Protein AF-L0ACQ1-F1 (afdb_monomer_lite)

Foldseek 3Di:
DVPLVVLLPDDLVVLVVVLVVLLVVLVVLLVVLVVLLVVLVVLVVVCVVPVDPVSVVSNVVSLVSNVVSLVSLLVSLVSQLSSCVSPVNDDDPSNLVSVVCCLPPSLVSVLVSLVVCCVPDPCPVVNVSSVVSSCVLVPRPSNPDPD

Radius of gyration: 17.76 Å; chains: 1; bounding box: 36×28×59 Å

Secondary structure (DSSP, 8-state):
--SGGGT--S-HHHHHHHHHHHHHHHHHHHHHHHHHHHHHHHHHHHHHHH--HHHHHHHHHHHHHHHHHHHHHHHHHHHHHHHHHHTTT---HHHHHHHHHIIIIIHHHHHHHHHHTTTTS--HHHHHHHHHHHHHHHT-GGG----

Structure (mmCIF, N/CA/C/O backbone):
data_AF-L0ACQ1-F1
#
_entry.id   AF-L0ACQ1-F1
#
loop_
_atom_site.group_PDB
_atom_site.id
_atom_site.type_symbol
_atom_site.label_atom_id
_atom_site.label_alt_id
_atom_site.label_comp_id
_atom_site.label_asym_id
_atom_site.label_entity_id
_atom_site.label_seq_id
_atom_site.pdbx_PDB_ins_code
_atom_site.Cartn_x
_atom_site.Cartn_y
_atom_site.Cartn_z
_atom_site.occupancy
_atom_site.B_iso_or_equiv
_atom_site.auth_seq_id
_atom_site.auth_comp_id
_atom_site.auth_asym_id
_atom_site.auth_atom_id
_atom_site.pdbx_PDB_model_num
ATOM 1 N N . MET A 1 1 ? 0.116 2.491 -33.552 1.00 43.09 1 MET A N 1
ATOM 2 C CA . MET A 1 1 ? 1.570 2.709 -33.355 1.00 43.09 1 MET A CA 1
ATOM 3 C C . MET A 1 1 ? 2.043 4.177 -33.395 1.00 43.09 1 MET A C 1
ATOM 5 O O . MET A 1 1 ? 3.227 4.400 -33.204 1.00 43.09 1 MET A O 1
ATOM 9 N N . LYS A 1 2 ? 1.182 5.199 -33.579 1.00 35.28 2 LYS A N 1
ATOM 10 C CA . LYS A 1 2 ? 1.601 6.625 -33.525 1.00 35.28 2 LYS A CA 1
ATOM 11 C C . LYS A 1 2 ? 1.484 7.294 -32.141 1.00 35.28 2 LYS A C 1
ATOM 13 O O . LYS A 1 2 ? 2.090 8.337 -31.950 1.00 35.28 2 LYS A O 1
ATOM 18 N N . PHE A 1 3 ? 0.750 6.705 -31.191 1.00 35.03 3 PHE A N 1
ATOM 19 C CA . PHE A 1 3 ? 0.522 7.301 -29.862 1.00 35.03 3 PHE A CA 1
ATOM 20 C C . PHE A 1 3 ? 1.675 7.091 -28.863 1.00 35.03 3 PHE A C 1
ATOM 22 O O . PHE A 1 3 ? 1.912 7.967 -28.043 1.00 35.03 3 PHE A O 1
ATOM 29 N N . LEU A 1 4 ? 2.437 5.996 -28.971 1.00 44.59 4 LEU A N 1
ATOM 30 C CA . LEU A 1 4 ? 3.559 5.702 -28.061 1.00 44.59 4 LEU A CA 1
ATOM 31 C C . LEU A 1 4 ? 4.776 6.620 -28.288 1.00 44.59 4 LEU A C 1
ATOM 33 O O . LEU A 1 4 ? 5.468 6.978 -27.345 1.00 44.59 4 LEU A O 1
ATOM 37 N N . ARG A 1 5 ? 4.991 7.097 -29.524 1.00 43.50 5 ARG A N 1
ATOM 38 C CA . ARG A 1 5 ? 6.149 7.943 -29.878 1.00 43.50 5 ARG A CA 1
ATOM 39 C C . ARG A 1 5 ? 6.175 9.325 -29.219 1.00 43.50 5 ARG A C 1
ATOM 41 O O . ARG A 1 5 ? 7.233 9.930 -29.214 1.00 43.50 5 ARG A O 1
ATOM 48 N N . LYS A 1 6 ? 5.041 9.824 -28.711 1.00 48.72 6 LYS A N 1
ATOM 49 C CA . LYS A 1 6 ? 4.957 11.144 -28.061 1.00 48.72 6 LYS A CA 1
ATOM 50 C C . LYS A 1 6 ? 5.205 11.088 -26.545 1.00 48.72 6 LYS A C 1
ATOM 52 O O . LYS A 1 6 ? 5.396 12.123 -25.928 1.00 48.72 6 LYS A O 1
ATOM 57 N N . LYS A 1 7 ? 5.157 9.893 -25.937 1.00 53.66 7 LYS A N 1
ATOM 58 C CA . LYS A 1 7 ? 5.433 9.690 -24.503 1.00 53.66 7 LYS A CA 1
ATOM 59 C C . LYS A 1 7 ? 6.933 9.537 -24.227 1.00 53.66 7 LYS A C 1
ATOM 61 O O . LYS A 1 7 ? 7.414 10.044 -23.227 1.00 53.66 7 LYS A O 1
ATOM 66 N N . CYS A 1 8 ? 7.669 8.901 -25.135 1.00 64.88 8 CYS A N 1
ATOM 67 C CA . CYS A 1 8 ? 9.110 8.666 -25.001 1.00 64.88 8 CYS A CA 1
ATOM 68 C C . CYS A 1 8 ? 9.960 9.837 -25.543 1.00 64.88 8 CYS A C 1
ATOM 70 O O . CYS A 1 8 ? 10.953 9.602 -26.227 1.00 64.88 8 CYS A O 1
ATOM 72 N N . GLU A 1 9 ? 9.529 11.091 -25.348 1.00 62.50 9 GLU A N 1
ATOM 73 C CA . GLU A 1 9 ? 10.238 12.271 -25.880 1.00 62.50 9 GLU A CA 1
ATOM 74 C C . GLU A 1 9 ? 11.540 12.598 -25.107 1.00 62.50 9 GLU A C 1
ATOM 76 O O . GLU A 1 9 ? 12.380 13.321 -25.644 1.00 62.50 9 GLU A O 1
ATOM 81 N N . ASP A 1 10 ? 11.767 12.011 -23.920 1.00 63.31 10 ASP A N 1
ATOM 82 C CA . ASP A 1 10 ? 13.011 12.177 -23.144 1.00 63.31 10 ASP A CA 1
ATOM 83 C C . ASP A 1 10 ? 14.005 11.016 -23.347 1.00 63.31 10 ASP A C 1
ATOM 85 O O . ASP A 1 10 ? 13.626 9.882 -23.648 1.00 63.31 10 ASP A O 1
ATOM 89 N N . SER A 1 11 ? 15.305 11.280 -23.158 1.00 70.62 11 SER A N 1
ATOM 90 C CA . SER A 1 11 ? 16.337 10.242 -23.270 1.00 70.62 11 SER A CA 1
ATOM 91 C C . SER A 1 11 ? 16.258 9.239 -22.109 1.00 70.62 11 SER A C 1
ATOM 93 O O . SER A 1 11 ? 15.926 9.583 -20.971 1.00 70.62 11 SER A O 1
ATOM 95 N N . CYS A 1 12 ? 16.631 7.982 -22.367 1.00 77.06 12 CYS A N 1
ATOM 96 C CA . CYS A 1 12 ? 16.641 6.931 -21.343 1.00 77.06 12 CYS A CA 1
ATOM 97 C C . CYS A 1 12 ? 17.572 7.207 -20.158 1.00 77.06 12 CYS A C 1
ATOM 99 O O . CYS A 1 12 ? 17.371 6.658 -19.075 1.00 77.06 12 CYS A O 1
ATOM 101 N N . GLU A 1 13 ? 18.582 8.053 -20.347 1.00 76.62 13 GLU A N 1
ATOM 102 C CA . GLU A 1 13 ? 19.475 8.505 -19.282 1.00 76.62 13 GLU A CA 1
ATOM 103 C C . GLU A 1 13 ? 18.733 9.406 -18.285 1.00 76.62 13 GLU A C 1
ATOM 105 O O . GLU A 1 13 ? 18.778 9.156 -17.083 1.00 76.62 13 GLU A O 1
ATOM 110 N N . THR A 1 14 ? 17.955 10.379 -18.774 1.00 76.19 14 THR A N 1
ATOM 111 C CA . THR A 1 14 ? 17.123 11.250 -17.930 1.00 76.19 14 THR A CA 1
ATOM 112 C C . THR A 1 14 ? 16.058 10.458 -17.177 1.00 76.19 14 THR A C 1
ATOM 114 O O . THR A 1 14 ? 15.892 10.645 -15.973 1.00 76.19 14 THR A O 1
ATOM 117 N N . TYR A 1 15 ? 15.388 9.522 -17.853 1.00 74.38 15 TYR A N 1
ATOM 118 C CA . TYR A 1 15 ? 14.436 8.631 -17.192 1.00 74.38 15 TYR A CA 1
ATOM 119 C C . TYR A 1 15 ? 15.094 7.752 -16.121 1.00 74.38 15 TYR A C 1
ATOM 121 O O . TYR A 1 15 ? 14.503 7.566 -15.063 1.00 74.38 15 TYR A O 1
ATOM 129 N N . SER A 1 16 ? 16.307 7.240 -16.363 1.00 74.69 16 SER A N 1
ATOM 130 C CA . SER A 1 16 ? 17.015 6.399 -15.385 1.00 74.69 16 SER A CA 1
ATOM 131 C C . SER A 1 16 ? 17.294 7.167 -14.083 1.00 74.69 16 SER A C 1
ATOM 133 O O . SER A 1 16 ? 17.035 6.638 -13.009 1.00 74.69 16 SER A O 1
ATOM 135 N N . ILE A 1 17 ? 17.724 8.433 -14.170 1.00 77.81 17 ILE A N 1
ATOM 136 C CA . ILE A 1 17 ? 17.972 9.290 -12.992 1.00 77.81 17 ILE A CA 1
ATOM 137 C C . ILE A 1 17 ? 16.674 9.558 -12.215 1.00 77.81 17 ILE A C 1
ATOM 139 O O . ILE A 1 17 ? 16.650 9.487 -10.987 1.00 77.81 17 ILE A O 1
ATOM 143 N N . ILE A 1 18 ? 15.579 9.858 -12.922 1.00 77.12 18 ILE A N 1
ATOM 144 C CA . ILE A 1 18 ? 14.264 10.064 -12.297 1.00 77.12 18 ILE A CA 1
ATOM 145 C C . ILE A 1 18 ? 13.801 8.778 -11.602 1.00 77.12 18 ILE A C 1
ATOM 147 O O . ILE A 1 18 ? 13.255 8.832 -10.502 1.00 77.12 18 ILE A O 1
ATOM 151 N N . LEU A 1 19 ? 14.036 7.622 -12.224 1.00 79.62 19 LEU A N 1
ATOM 152 C CA . LEU A 1 19 ? 13.664 6.326 -11.674 1.00 79.62 19 LEU A CA 1
ATOM 153 C C . LEU A 1 19 ? 14.420 6.013 -10.376 1.00 79.62 19 LEU A C 1
ATOM 155 O O . LEU A 1 19 ? 13.797 5.563 -9.418 1.00 79.62 19 LEU A O 1
ATOM 159 N N . GLU A 1 20 ? 15.725 6.285 -10.325 1.00 76.81 20 GLU A N 1
ATOM 160 C CA . GLU A 1 20 ? 16.540 6.131 -9.111 1.00 76.81 20 GLU A CA 1
ATOM 161 C C . GLU A 1 20 ? 16.021 7.014 -7.964 1.00 76.81 20 GLU A C 1
ATOM 163 O O . GLU A 1 20 ? 15.844 6.545 -6.844 1.00 76.81 20 GLU A O 1
ATOM 168 N N . GLN A 1 21 ? 15.674 8.275 -8.234 1.00 79.75 21 GLN A N 1
ATOM 169 C CA . GLN A 1 21 ? 15.081 9.150 -7.211 1.00 79.75 21 GLN A CA 1
ATOM 170 C C . GLN A 1 21 ? 13.701 8.658 -6.752 1.00 79.75 21 GLN A C 1
ATOM 172 O O . GLN A 1 21 ? 13.344 8.746 -5.573 1.00 79.75 21 GLN A O 1
ATOM 177 N N . ASN A 1 22 ? 12.904 8.131 -7.682 1.00 82.62 22 ASN A N 1
ATOM 178 C CA . ASN A 1 22 ? 11.586 7.602 -7.364 1.00 82.62 22 ASN A CA 1
ATOM 179 C C . ASN A 1 22 ? 11.677 6.291 -6.573 1.00 82.62 22 ASN A C 1
ATOM 181 O O . ASN A 1 22 ? 10.830 6.071 -5.710 1.00 82.62 22 ASN A O 1
ATOM 185 N N . SER A 1 23 ? 12.689 5.448 -6.799 1.00 85.44 23 SER A N 1
ATOM 186 C CA . SER A 1 23 ? 12.858 4.186 -6.067 1.00 85.44 23 SER A CA 1
ATOM 187 C C . SER A 1 23 ? 13.098 4.430 -4.573 1.00 85.44 23 SER A C 1
ATOM 189 O O . SER A 1 23 ? 12.430 3.818 -3.738 1.00 85.44 23 SER A O 1
ATOM 191 N N . GLU A 1 24 ? 13.939 5.407 -4.218 1.00 88.75 24 GLU A N 1
ATOM 192 C CA . GLU A 1 24 ? 14.150 5.819 -2.825 1.00 88.75 24 GLU A CA 1
ATOM 193 C C . GLU A 1 24 ? 12.853 6.316 -2.178 1.00 88.75 24 GLU A C 1
ATOM 195 O O . GLU A 1 24 ? 12.505 5.927 -1.059 1.00 88.75 24 GLU A O 1
ATOM 200 N N . ARG A 1 25 ? 12.091 7.144 -2.902 1.00 88.50 25 ARG A N 1
ATOM 201 C CA . ARG A 1 25 ? 10.796 7.645 -2.432 1.00 88.50 25 ARG A CA 1
ATOM 202 C C . ARG A 1 25 ? 9.795 6.509 -2.212 1.00 88.50 25 ARG A C 1
ATOM 204 O O . ARG A 1 25 ? 9.076 6.516 -1.215 1.00 88.50 25 ARG A O 1
ATOM 211 N N . ILE A 1 26 ? 9.731 5.541 -3.124 1.00 90.19 26 ILE A N 1
ATOM 212 C CA . ILE A 1 26 ? 8.864 4.364 -2.996 1.00 90.19 26 ILE A CA 1
ATOM 213 C C . ILE A 1 26 ? 9.260 3.553 -1.759 1.00 90.19 26 ILE A C 1
ATOM 215 O O . ILE A 1 26 ? 8.388 3.186 -0.973 1.00 90.19 26 ILE A O 1
ATOM 219 N N . ALA A 1 27 ? 10.557 3.324 -1.544 1.00 92.25 27 ALA A N 1
ATOM 220 C CA . ALA A 1 27 ? 11.052 2.615 -0.369 1.00 92.25 27 ALA A CA 1
ATOM 221 C C . ALA A 1 27 ? 10.640 3.314 0.939 1.00 92.25 27 ALA A C 1
ATOM 223 O O . ALA A 1 27 ? 10.140 2.660 1.856 1.00 92.25 27 ALA A O 1
ATOM 224 N N . GLN A 1 28 ? 10.772 4.644 1.009 1.00 93.38 28 GLN A N 1
ATOM 225 C CA . GLN A 1 28 ? 10.323 5.438 2.160 1.00 93.38 28 GLN A CA 1
ATOM 226 C C . GLN A 1 28 ? 8.812 5.312 2.391 1.00 93.38 28 GLN A C 1
ATOM 228 O O . GLN A 1 28 ? 8.378 5.095 3.520 1.00 93.38 28 GLN A O 1
ATOM 233 N N . LEU A 1 29 ? 8.007 5.386 1.329 1.00 94.31 29 LEU A N 1
ATOM 234 C CA . LEU A 1 29 ? 6.552 5.239 1.421 1.00 94.31 29 LEU A CA 1
ATOM 235 C C . LEU A 1 29 ? 6.137 3.835 1.874 1.00 94.31 29 LEU A C 1
ATOM 237 O O . LEU A 1 29 ? 5.185 3.699 2.638 1.00 94.31 29 LEU A O 1
ATOM 241 N N . MET A 1 30 ? 6.855 2.788 1.461 1.00 93.38 30 MET A N 1
ATOM 242 C CA . MET A 1 30 ? 6.614 1.424 1.945 1.00 93.38 30 MET A CA 1
ATOM 243 C C . MET A 1 30 ? 6.974 1.271 3.427 1.00 93.38 30 MET A C 1
ATOM 245 O O . MET A 1 30 ? 6.252 0.612 4.173 1.00 93.38 30 MET A O 1
ATOM 249 N N . GLN A 1 31 ? 8.054 1.905 3.889 1.00 94.94 31 GLN A N 1
ATOM 250 C CA . GLN A 1 31 ? 8.379 1.941 5.318 1.00 94.94 31 GLN A CA 1
ATOM 251 C C . GLN A 1 31 ? 7.310 2.693 6.120 1.00 94.94 31 GLN A C 1
ATOM 253 O O . GLN A 1 31 ? 6.881 2.219 7.176 1.00 94.94 31 GLN A O 1
ATOM 258 N N . GLU A 1 32 ? 6.838 3.828 5.601 1.00 96.38 32 GLU A N 1
ATOM 259 C CA . GLU A 1 32 ? 5.748 4.601 6.195 1.00 96.38 32 GLU A CA 1
ATOM 260 C C . GLU A 1 32 ? 4.459 3.772 6.278 1.00 96.38 32 GLU A C 1
ATOM 262 O O . GLU A 1 32 ? 3.850 3.694 7.343 1.00 96.38 32 GLU A O 1
ATOM 267 N N . GLN A 1 33 ? 4.092 3.074 5.199 1.00 96.62 33 GLN A N 1
ATOM 268 C CA . GLN A 1 33 ? 2.940 2.169 5.145 1.00 96.62 33 GLN A CA 1
ATOM 269 C C . GLN A 1 33 ? 2.980 1.130 6.274 1.00 96.62 33 GLN A C 1
ATOM 271 O O . GLN A 1 33 ? 1.991 0.928 6.977 1.00 96.62 33 GLN A O 1
ATOM 276 N N . ILE A 1 34 ? 4.129 0.479 6.475 1.00 96.00 34 ILE A N 1
ATOM 277 C CA . ILE A 1 34 ? 4.306 -0.534 7.524 1.00 96.00 34 ILE A CA 1
ATOM 278 C C . ILE A 1 34 ? 4.155 0.091 8.911 1.00 96.00 34 ILE A C 1
ATOM 280 O O . ILE A 1 34 ? 3.504 -0.491 9.779 1.00 96.00 34 ILE A O 1
ATOM 284 N N . SER A 1 35 ? 4.747 1.268 9.121 1.00 97.69 35 SER A N 1
ATOM 285 C CA . SER A 1 35 ? 4.631 2.010 10.378 1.00 97.69 35 SER A CA 1
ATOM 286 C C . SER A 1 35 ? 3.171 2.356 10.686 1.00 97.69 35 SER A C 1
ATOM 288 O O . SER A 1 35 ? 2.685 2.075 11.780 1.00 97.69 35 SER A O 1
ATOM 290 N N . LEU A 1 36 ? 2.440 2.863 9.691 1.00 98.19 36 LEU A N 1
ATOM 291 C CA . LEU A 1 36 ? 1.018 3.190 9.790 1.00 98.19 36 LEU A CA 1
ATOM 292 C C . LEU A 1 36 ? 0.162 1.967 10.115 1.00 98.19 36 LEU A C 1
ATOM 294 O O . LEU A 1 36 ? -0.699 2.052 10.981 1.00 98.19 36 LEU A O 1
ATOM 298 N N . ILE A 1 37 ? 0.418 0.823 9.479 1.00 98.06 37 ILE A N 1
ATOM 299 C CA . ILE A 1 37 ? -0.291 -0.430 9.777 1.00 98.06 37 ILE A CA 1
ATOM 300 C C . ILE A 1 37 ? -0.023 -0.875 11.219 1.00 98.06 37 ILE A C 1
ATOM 302 O O . ILE A 1 37 ? -0.946 -1.264 11.934 1.00 98.06 37 ILE A O 1
ATOM 306 N N . ASN A 1 38 ? 1.228 -0.812 11.678 1.00 97.75 38 ASN A N 1
ATOM 307 C CA . ASN A 1 38 ? 1.573 -1.191 13.048 1.00 97.75 38 ASN A CA 1
ATOM 308 C C . ASN A 1 38 ? 0.893 -0.273 14.072 1.00 97.75 38 ASN A C 1
ATOM 310 O O . ASN A 1 38 ? 0.270 -0.766 15.012 1.00 97.75 38 ASN A O 1
ATOM 314 N N . ASN A 1 39 ? 0.960 1.042 13.861 1.00 97.50 39 ASN A N 1
ATOM 315 C CA . ASN A 1 39 ? 0.308 2.026 14.725 1.00 97.50 39 ASN A CA 1
ATOM 316 C C . ASN A 1 39 ? -1.217 1.886 14.673 1.00 97.50 39 ASN A C 1
ATOM 318 O O . ASN A 1 39 ? -1.868 1.920 15.710 1.00 97.50 39 ASN A O 1
ATOM 322 N N . GLY A 1 40 ? -1.778 1.620 13.494 1.00 97.69 40 GLY A N 1
ATOM 323 C CA . GLY A 1 40 ? -3.201 1.368 13.300 1.00 97.69 40 GLY A CA 1
ATOM 324 C C . GLY A 1 40 ? -3.686 0.142 14.064 1.00 97.69 40 GLY A C 1
ATOM 325 O O . GLY A 1 40 ? -4.736 0.194 14.692 1.00 97.69 40 GLY A O 1
ATOM 326 N N . ASN A 1 41 ? -2.906 -0.941 14.101 1.00 97.88 41 ASN A N 1
ATOM 327 C CA . ASN A 1 41 ? -3.224 -2.103 14.934 1.00 97.88 41 ASN A CA 1
ATOM 328 C C . ASN A 1 41 ? -3.216 -1.759 16.433 1.00 97.88 41 ASN A C 1
ATOM 330 O O . ASN A 1 41 ? -4.065 -2.242 17.184 1.00 97.88 41 ASN A O 1
ATOM 334 N N . VAL A 1 42 ? -2.281 -0.918 16.888 1.00 97.25 42 VAL A N 1
ATOM 335 C CA . VAL A 1 42 ? -2.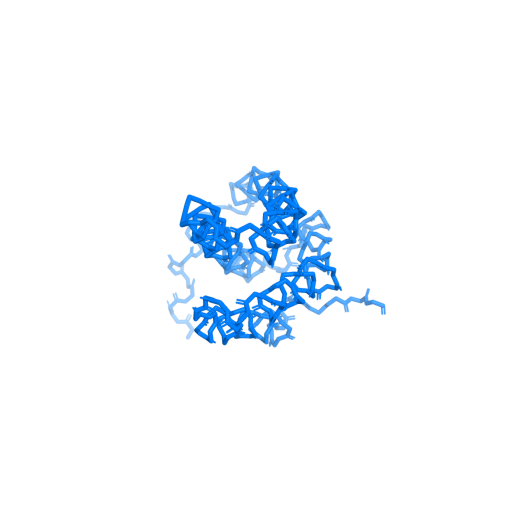252 -0.443 18.283 1.00 97.25 42 VAL A CA 1
ATOM 336 C C . VAL A 1 42 ? -3.475 0.423 18.589 1.00 97.25 42 VAL A C 1
ATOM 338 O O . VAL A 1 42 ? -4.158 0.177 19.583 1.00 97.25 42 VAL A O 1
ATOM 341 N N . ALA A 1 43 ? -3.790 1.384 17.721 1.00 96.94 43 ALA A N 1
ATOM 342 C CA . ALA A 1 43 ? -4.956 2.250 17.855 1.00 96.94 43 ALA A C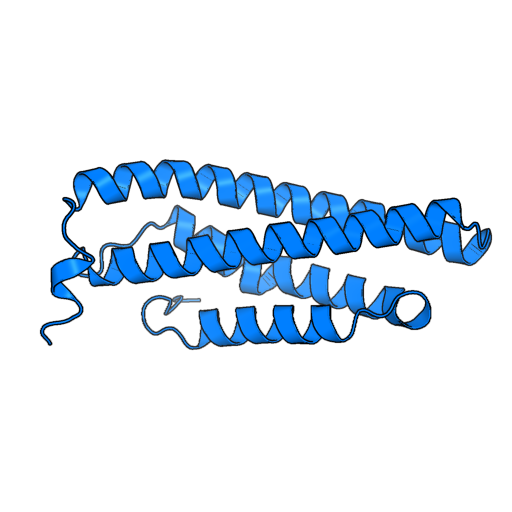A 1
ATOM 343 C C . ALA A 1 43 ? -6.265 1.444 17.830 1.00 96.94 43 ALA A C 1
ATOM 345 O O . ALA A 1 43 ? -7.137 1.660 18.667 1.00 96.94 43 ALA A O 1
ATOM 346 N N . HIS A 1 44 ? -6.387 0.447 16.948 1.00 97.44 44 HIS A N 1
ATOM 347 C CA . HIS A 1 44 ? -7.571 -0.414 16.869 1.00 97.44 44 HIS A CA 1
ATOM 348 C C . HIS A 1 44 ? -7.777 -1.207 18.156 1.00 97.44 44 HIS A C 1
ATOM 350 O O . HIS A 1 44 ? -8.875 -1.199 18.707 1.00 97.44 44 HIS A O 1
ATOM 356 N N . ASN A 1 45 ? -6.717 -1.806 18.702 1.00 96.56 45 ASN A N 1
ATOM 357 C CA . ASN A 1 45 ? -6.793 -2.509 19.982 1.00 96.56 45 ASN A CA 1
ATOM 358 C C . ASN A 1 45 ? -7.194 -1.579 21.139 1.00 96.56 45 ASN A C 1
ATOM 360 O O . ASN A 1 45 ? -8.021 -1.962 21.969 1.00 96.56 45 ASN A O 1
ATOM 364 N N . SER A 1 46 ? -6.659 -0.355 21.179 1.00 96.31 46 SER A N 1
ATOM 365 C CA . SER A 1 46 ? -7.073 0.658 22.159 1.00 96.31 46 SER A CA 1
ATOM 366 C C . SER A 1 46 ? -8.553 1.006 22.007 1.00 96.31 46 SER A C 1
ATOM 368 O O . SER A 1 46 ? -9.293 0.937 22.989 1.00 96.31 46 SER A O 1
ATOM 370 N N . TYR A 1 47 ? -9.014 1.248 20.776 1.00 96.56 47 TYR A N 1
ATOM 371 C CA . TYR A 1 47 ? -10.412 1.557 20.482 1.00 96.56 47 TYR A CA 1
ATOM 372 C C . TYR A 1 47 ? -11.365 0.427 20.887 1.00 96.56 47 TYR A C 1
ATOM 374 O O . TYR A 1 47 ? -12.461 0.676 21.392 1.00 96.56 47 TYR A O 1
ATOM 382 N N . LEU A 1 48 ? -10.971 -0.836 20.699 1.00 94.88 48 LEU A N 1
ATOM 383 C CA . LEU A 1 48 ? -11.768 -1.979 21.149 1.00 94.88 48 LEU A CA 1
ATOM 384 C C . LEU A 1 48 ? -11.969 -1.984 22.672 1.00 94.88 48 LEU A C 1
ATOM 386 O O . LEU A 1 48 ? -13.015 -2.448 23.128 1.00 94.88 48 LEU A O 1
ATOM 390 N N . SER A 1 49 ? -11.016 -1.443 23.435 1.00 94.69 49 SER A N 1
ATOM 391 C CA . SER A 1 49 ? -11.091 -1.349 24.893 1.00 94.69 49 SER A CA 1
ATOM 392 C C . SER A 1 49 ? -11.810 -0.095 25.388 1.00 94.69 49 SER A C 1
ATOM 394 O O . SER A 1 49 ? -12.580 -0.187 26.342 1.00 94.69 49 SER A O 1
ATOM 396 N N . ASP A 1 50 ? -11.518 1.075 24.818 1.00 93.19 50 ASP A N 1
ATOM 397 C CA . ASP A 1 50 ? -11.946 2.364 25.375 1.00 93.19 50 ASP A CA 1
ATOM 398 C C . ASP A 1 50 ? -13.101 3.031 24.617 1.00 93.19 50 ASP A C 1
ATOM 400 O O . ASP A 1 50 ? -13.786 3.883 25.185 1.00 93.19 50 ASP A O 1
ATOM 404 N N . LYS A 1 51 ? -13.342 2.618 23.365 1.00 93.19 51 LYS A N 1
ATOM 405 C CA . LYS A 1 51 ? -14.356 3.157 22.449 1.00 93.19 51 LYS A CA 1
ATOM 406 C C . LYS A 1 51 ? -14.309 4.682 22.311 1.00 93.19 51 LYS A C 1
ATOM 408 O O . LYS A 1 51 ? -15.343 5.312 22.080 1.00 93.19 51 LYS A O 1
ATOM 413 N N . LYS A 1 52 ? -13.125 5.288 22.432 1.00 95.06 52 LYS A N 1
ATOM 414 C CA . LYS A 1 52 ? -12.967 6.740 22.307 1.00 95.06 52 LYS A CA 1
ATOM 415 C C . LYS A 1 52 ? -13.061 7.196 20.856 1.00 95.06 52 LYS A C 1
ATOM 417 O O . LYS A 1 52 ? -12.433 6.635 19.963 1.00 95.06 52 LYS A O 1
ATOM 422 N N . GLU A 1 53 ? -13.804 8.277 20.640 1.00 95.19 53 GLU A N 1
ATOM 423 C CA . GLU A 1 53 ? -13.937 8.924 19.330 1.00 95.19 53 GLU A CA 1
ATOM 424 C C . GLU A 1 53 ? -12.589 9.437 18.798 1.00 95.19 53 GLU A C 1
ATOM 426 O O . GLU A 1 53 ? -12.308 9.309 17.613 1.00 95.19 53 GLU A O 1
ATOM 431 N N . GLU A 1 54 ? -11.713 9.934 19.675 1.00 95.31 54 GLU A N 1
ATOM 432 C CA . GLU A 1 54 ? -10.364 10.385 19.304 1.00 95.31 54 GLU A CA 1
ATOM 433 C C . GLU A 1 54 ? -9.545 9.271 18.633 1.00 95.31 54 GLU A C 1
ATOM 435 O O . GLU A 1 54 ? -8.926 9.498 17.597 1.00 95.31 54 GLU A O 1
ATOM 440 N N . THR A 1 55 ? -9.604 8.045 19.162 1.00 95.62 55 THR A N 1
ATOM 441 C CA . THR A 1 55 ? -8.911 6.885 18.582 1.00 95.62 55 THR A CA 1
ATOM 442 C C . THR A 1 55 ? -9.538 6.455 17.256 1.00 95.62 55 THR A C 1
ATOM 444 O O . THR A 1 55 ? -8.838 6.012 16.347 1.00 95.62 55 THR A O 1
ATOM 447 N N . LEU A 1 56 ? -10.855 6.623 17.100 1.00 95.62 56 LEU A N 1
ATOM 448 C CA . LEU A 1 56 ? -11.523 6.396 15.818 1.00 95.62 56 LEU A CA 1
ATOM 449 C C . LEU A 1 56 ? -11.084 7.426 14.763 1.00 95.62 56 LEU A C 1
ATOM 451 O O . LEU A 1 56 ? -10.904 7.072 13.598 1.00 95.62 56 LEU A O 1
ATOM 455 N N . ASN A 1 57 ? -10.879 8.684 15.156 1.00 96.44 57 ASN A N 1
ATOM 456 C CA . ASN A 1 57 ? -10.358 9.723 14.265 1.00 96.44 57 ASN A CA 1
ATOM 457 C C . ASN A 1 57 ? -8.921 9.413 13.827 1.00 96.44 57 ASN A C 1
ATOM 459 O O . ASN A 1 57 ? -8.637 9.466 12.633 1.00 96.44 57 ASN A O 1
ATOM 463 N N . GLU A 1 58 ? -8.059 8.983 14.751 1.00 96.75 58 GLU A N 1
ATOM 464 C CA . GLU A 1 58 ? -6.696 8.533 14.436 1.00 96.75 58 GLU A CA 1
ATOM 465 C C . GLU A 1 58 ? -6.696 7.375 13.421 1.00 96.75 58 GLU A C 1
ATOM 467 O O . GLU A 1 58 ? -5.968 7.404 12.428 1.00 96.75 58 GLU A O 1
ATOM 472 N N . LEU A 1 59 ? -7.568 6.377 13.605 1.00 97.50 59 LEU A N 1
ATOM 473 C CA . LEU A 1 59 ? -7.714 5.274 12.649 1.00 97.50 59 LEU A CA 1
ATOM 474 C C . LEU A 1 59 ? -8.152 5.758 11.259 1.00 97.50 59 LEU A C 1
ATOM 476 O O . LEU A 1 59 ? -7.630 5.280 10.250 1.00 97.50 59 LEU A O 1
ATOM 480 N N . ASN A 1 60 ? -9.075 6.720 11.184 1.00 97.69 60 ASN A N 1
ATOM 481 C CA . ASN A 1 60 ? -9.489 7.313 9.911 1.00 97.69 60 ASN A CA 1
ATOM 482 C C . ASN A 1 60 ? -8.343 8.076 9.226 1.00 97.69 60 ASN A C 1
ATOM 484 O O . ASN A 1 60 ? -8.178 7.968 8.009 1.00 97.69 60 ASN A O 1
ATOM 488 N N . GLU A 1 61 ? -7.527 8.813 9.982 1.00 97.88 61 GLU A N 1
ATOM 489 C CA . GLU A 1 61 ? -6.338 9.496 9.457 1.00 97.88 61 GLU A CA 1
ATOM 490 C C . GLU A 1 61 ? -5.313 8.501 8.904 1.00 97.88 61 GLU A C 1
ATOM 492 O O . GLU A 1 61 ? -4.804 8.691 7.796 1.00 97.88 61 GLU A O 1
ATOM 497 N N . ILE A 1 62 ? -5.082 7.391 9.611 1.00 98.19 62 ILE A N 1
ATOM 498 C CA . ILE A 1 62 ? -4.214 6.301 9.149 1.00 98.19 62 ILE A CA 1
ATOM 499 C C . ILE A 1 62 ? -4.726 5.721 7.825 1.00 98.19 62 ILE A C 1
ATOM 501 O O . ILE A 1 62 ? -3.951 5.582 6.877 1.00 98.19 62 ILE A O 1
ATOM 505 N N . ILE A 1 63 ? -6.024 5.419 7.715 1.00 97.88 63 ILE A N 1
ATOM 506 C CA . ILE A 1 63 ? -6.619 4.893 6.474 1.00 97.88 63 ILE A CA 1
ATOM 507 C C . ILE A 1 63 ? -6.474 5.901 5.330 1.00 97.88 63 ILE A C 1
ATOM 509 O O . ILE A 1 63 ? -6.100 5.522 4.218 1.00 97.88 63 ILE A O 1
ATOM 513 N N . ASN A 1 64 ? -6.724 7.186 5.589 1.00 97.94 64 ASN A N 1
ATOM 514 C CA . ASN A 1 64 ? -6.545 8.239 4.592 1.00 97.94 64 ASN A CA 1
ATOM 515 C C . ASN A 1 64 ? -5.096 8.316 4.110 1.00 97.94 64 ASN A C 1
ATOM 517 O O . ASN A 1 64 ? -4.852 8.382 2.905 1.00 97.94 64 ASN A O 1
ATOM 521 N N . ARG A 1 65 ? -4.127 8.208 5.018 1.00 97.81 65 ARG A N 1
ATOM 522 C CA . ARG A 1 65 ? -2.718 8.203 4.640 1.00 97.81 65 ARG A CA 1
ATOM 523 C C . ARG A 1 65 ? -2.328 6.956 3.842 1.00 97.81 65 ARG A C 1
ATOM 525 O O . ARG A 1 65 ? -1.604 7.064 2.854 1.00 97.81 65 ARG A O 1
ATOM 532 N N . LEU A 1 66 ? -2.860 5.784 4.193 1.00 97.75 66 LEU A N 1
ATOM 533 C CA . LEU A 1 66 ? -2.679 4.558 3.408 1.00 97.75 66 LEU A CA 1
ATOM 534 C C . LEU A 1 66 ? -3.245 4.701 1.983 1.00 97.75 66 LEU A C 1
ATOM 536 O O . LEU A 1 66 ? -2.595 4.282 1.023 1.00 97.75 66 LEU A O 1
ATOM 540 N N . ARG A 1 67 ? -4.401 5.364 1.807 1.00 97.31 67 ARG A N 1
ATOM 541 C CA . ARG A 1 67 ? -4.952 5.693 0.474 1.00 97.31 67 ARG A CA 1
ATOM 542 C C . ARG A 1 67 ? -3.971 6.523 -0.351 1.00 97.31 67 ARG A C 1
ATOM 544 O O . ARG A 1 67 ? -3.723 6.197 -1.511 1.00 97.31 67 ARG A O 1
ATOM 551 N N . GLU A 1 68 ? -3.404 7.573 0.237 1.00 96.88 68 GLU A N 1
ATOM 552 C CA . GLU A 1 68 ? -2.423 8.431 -0.434 1.00 96.88 68 GLU A CA 1
ATOM 553 C C . GLU A 1 68 ? -1.180 7.648 -0.858 1.00 96.88 68 GLU A C 1
ATOM 555 O O . GLU A 1 68 ? -0.760 7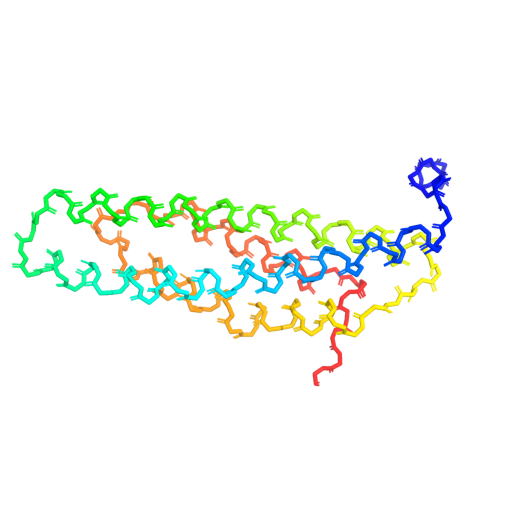.737 -2.013 1.00 96.88 68 GLU A O 1
ATOM 560 N N . ILE A 1 69 ? -0.634 6.831 0.047 1.00 95.69 69 ILE A N 1
ATOM 561 C CA . ILE A 1 69 ? 0.520 5.970 -0.229 1.00 95.69 69 ILE A CA 1
ATOM 562 C C . ILE A 1 69 ? 0.224 5.033 -1.405 1.00 95.69 69 ILE A C 1
ATOM 564 O O . ILE A 1 69 ? 1.005 4.990 -2.357 1.00 95.69 69 ILE A O 1
ATOM 568 N N . ARG A 1 70 ? -0.920 4.331 -1.394 1.00 94.31 70 ARG A N 1
ATOM 569 C CA . ARG A 1 70 ? -1.319 3.444 -2.502 1.00 94.31 70 ARG A CA 1
ATOM 570 C C . ARG A 1 70 ? -1.424 4.188 -3.829 1.00 94.31 70 ARG A C 1
ATOM 572 O O . ARG A 1 70 ? -0.975 3.669 -4.849 1.00 94.31 70 ARG A O 1
ATOM 579 N N . ASN A 1 71 ? -1.981 5.397 -3.831 1.00 94.56 71 ASN A N 1
ATOM 580 C CA . ASN A 1 71 ? -2.103 6.208 -5.044 1.00 94.56 71 ASN A CA 1
ATOM 581 C C . ASN A 1 71 ? -0.734 6.613 -5.602 1.00 94.56 71 ASN A C 1
ATOM 583 O O . ASN A 1 71 ? -0.534 6.582 -6.818 1.00 94.56 71 ASN A O 1
ATOM 587 N N . VAL A 1 72 ? 0.223 6.950 -4.732 1.00 93.00 72 VAL A N 1
ATOM 588 C CA . VAL A 1 72 ? 1.592 7.258 -5.160 1.00 93.00 72 VAL A CA 1
ATOM 589 C C . VAL A 1 72 ? 2.285 6.009 -5.701 1.00 93.00 72 VAL A C 1
ATOM 591 O O . VAL A 1 72 ? 2.794 6.063 -6.815 1.00 93.00 72 VAL A O 1
ATOM 594 N N . ILE A 1 73 ? 2.239 4.876 -4.989 1.00 90.75 73 ILE A N 1
ATOM 595 C CA . ILE A 1 73 ? 2.809 3.600 -5.466 1.00 90.75 73 ILE A CA 1
ATOM 596 C C . ILE A 1 73 ? 2.222 3.230 -6.832 1.00 90.75 73 ILE A C 1
ATOM 598 O O . ILE A 1 73 ? 2.960 2.910 -7.757 1.00 90.75 73 ILE A O 1
ATOM 602 N N . SER A 1 74 ? 0.902 3.340 -6.984 1.00 91.62 74 SER A N 1
ATOM 603 C CA . SER A 1 74 ? 0.197 3.113 -8.247 1.00 91.62 74 SER A CA 1
ATOM 604 C C . SER A 1 74 ? 0.742 3.983 -9.386 1.00 91.62 74 SER A C 1
ATOM 606 O O . SER A 1 74 ? 0.997 3.472 -10.473 1.00 91.62 74 SER A O 1
ATOM 608 N N . SER A 1 75 ? 0.936 5.280 -9.139 1.00 91.44 75 SER A N 1
ATOM 609 C CA . SER A 1 75 ? 1.479 6.222 -10.126 1.00 91.44 75 SER A CA 1
ATOM 610 C C . SER A 1 75 ? 2.924 5.891 -10.506 1.00 91.44 75 SER A C 1
ATOM 612 O O . SER A 1 75 ? 3.277 5.912 -11.683 1.00 91.44 75 SER A O 1
ATOM 614 N N . GLU A 1 76 ? 3.760 5.540 -9.529 1.00 88.81 76 GLU A N 1
ATOM 615 C CA . GLU A 1 76 ? 5.162 5.201 -9.782 1.00 88.81 76 GLU A CA 1
ATOM 616 C C . GLU A 1 76 ? 5.325 3.869 -10.524 1.00 88.81 76 GLU A C 1
ATOM 618 O O . GLU A 1 76 ? 6.156 3.763 -11.422 1.00 88.81 76 GLU A O 1
ATOM 623 N N . VAL A 1 77 ? 4.481 2.879 -10.228 1.00 89.12 77 VAL A N 1
ATOM 624 C CA . VAL A 1 77 ? 4.392 1.635 -11.006 1.00 89.12 77 VAL A CA 1
ATOM 625 C C . VAL A 1 77 ? 4.038 1.931 -12.465 1.00 89.12 77 VAL A C 1
ATOM 627 O O . VAL A 1 77 ? 4.658 1.373 -13.369 1.00 89.12 77 VAL A O 1
ATOM 630 N N . ASP A 1 78 ? 3.064 2.812 -12.711 1.00 88.50 78 ASP A N 1
ATOM 631 C CA . ASP A 1 78 ? 2.640 3.151 -14.073 1.00 88.50 78 ASP A CA 1
ATOM 632 C C . ASP A 1 78 ? 3.776 3.855 -14.842 1.00 88.50 78 ASP A C 1
ATOM 634 O O . ASP A 1 78 ? 4.066 3.495 -15.984 1.00 88.50 78 ASP A O 1
ATOM 638 N N . LYS A 1 79 ? 4.498 4.781 -14.192 1.00 86.25 79 LYS A N 1
ATOM 639 C CA . LYS A 1 79 ? 5.695 5.427 -14.764 1.00 86.25 79 LYS A CA 1
ATOM 640 C C . LYS A 1 79 ? 6.818 4.435 -15.046 1.00 86.25 79 LYS A C 1
ATOM 642 O O . LYS A 1 79 ? 7.491 4.554 -16.066 1.00 86.25 79 LYS A O 1
ATOM 647 N N . TYR A 1 80 ? 7.036 3.467 -14.158 1.00 87.19 80 TYR A N 1
ATOM 648 C CA . TYR A 1 80 ? 8.062 2.450 -14.364 1.00 87.19 80 TYR A CA 1
ATOM 649 C C . TYR A 1 80 ? 7.705 1.522 -15.531 1.00 87.19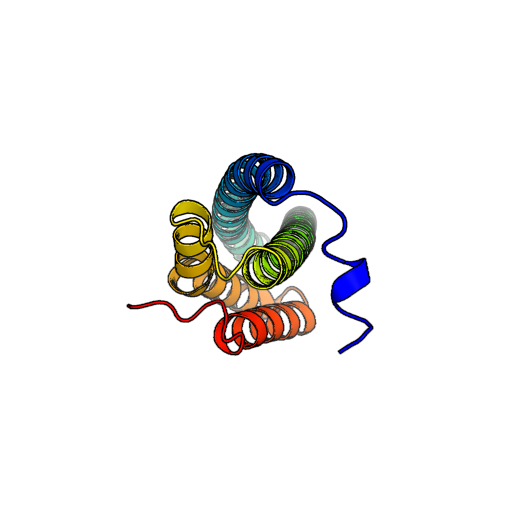 80 TYR A C 1
ATOM 651 O O . TYR A 1 80 ? 8.571 1.187 -16.335 1.00 87.19 80 TYR A O 1
ATOM 659 N N . SER A 1 81 ? 6.425 1.174 -15.690 1.00 87.56 81 SER A N 1
ATOM 660 C CA . SER A 1 81 ? 5.948 0.448 -16.872 1.00 87.56 81 SER A CA 1
ATOM 661 C C . SER A 1 81 ? 6.203 1.236 -18.158 1.00 87.56 81 SER A C 1
ATOM 663 O O . SER A 1 81 ? 6.754 0.682 -19.106 1.00 87.56 81 SER A O 1
ATOM 665 N N . ASP A 1 82 ? 5.853 2.528 -18.183 1.00 85.06 82 ASP A N 1
ATOM 666 C CA . ASP A 1 82 ? 6.127 3.403 -19.331 1.00 85.06 82 ASP A CA 1
ATOM 667 C C . ASP A 1 82 ? 7.642 3.477 -19.628 1.00 85.06 82 ASP A C 1
ATOM 669 O O . ASP A 1 82 ? 8.049 3.449 -20.789 1.00 85.06 82 ASP A O 1
ATOM 673 N N . PHE A 1 83 ? 8.490 3.527 -18.593 1.00 84.50 83 PHE A N 1
ATOM 674 C CA . PHE A 1 83 ? 9.948 3.524 -18.744 1.00 84.50 83 PHE A CA 1
ATOM 675 C C . PHE A 1 83 ? 10.465 2.251 -19.417 1.00 84.50 83 PHE A C 1
ATOM 677 O O . PHE A 1 83 ? 11.245 2.345 -20.366 1.00 84.50 83 PHE A O 1
ATOM 684 N N . ILE A 1 84 ? 10.027 1.075 -18.954 1.00 86.06 84 ILE A N 1
ATOM 685 C CA . ILE A 1 84 ? 10.423 -0.214 -19.539 1.00 86.06 84 ILE A CA 1
ATOM 686 C C . ILE A 1 84 ? 10.068 -0.226 -21.033 1.00 86.06 84 ILE A C 1
ATOM 688 O O . ILE A 1 84 ? 10.907 -0.584 -21.859 1.00 86.06 84 ILE A O 1
ATOM 692 N N . GLU A 1 85 ? 8.868 0.232 -21.395 1.00 84.50 85 GLU A N 1
ATOM 693 C CA . GLU A 1 85 ? 8.430 0.311 -22.794 1.00 84.50 85 GLU A CA 1
ATOM 694 C C . GLU A 1 85 ? 9.245 1.312 -23.627 1.00 84.50 85 GLU A C 1
ATOM 696 O O . GLU A 1 85 ? 9.581 1.025 -24.777 1.00 84.50 85 GLU A O 1
ATOM 701 N N . CYS A 1 86 ? 9.576 2.479 -23.067 1.00 82.44 86 CYS A N 1
ATOM 702 C CA . CYS A 1 86 ? 10.324 3.525 -23.768 1.00 82.44 86 CYS A CA 1
ATOM 703 C C . CYS A 1 86 ? 11.821 3.225 -23.915 1.00 82.44 86 CYS A C 1
ATOM 705 O O . CYS A 1 86 ? 12.445 3.722 -24.852 1.00 82.44 86 CYS A O 1
ATOM 707 N N . CYS A 1 87 ? 12.399 2.437 -23.007 1.00 84.50 87 CYS A N 1
ATOM 708 C CA . CYS A 1 87 ? 13.840 2.208 -22.917 1.00 84.50 87 CYS A CA 1
ATOM 709 C C . CYS A 1 87 ? 14.251 0.775 -23.245 1.00 84.50 87 CYS A C 1
ATOM 711 O O . CYS A 1 87 ? 15.104 0.203 -22.567 1.00 84.50 87 CYS A O 1
ATOM 713 N N . ASP A 1 88 ? 13.651 0.204 -24.293 1.00 83.00 88 ASP A N 1
ATOM 714 C CA . ASP A 1 88 ? 13.983 -1.118 -24.841 1.00 83.00 88 ASP A CA 1
ATOM 715 C C . ASP A 1 88 ? 13.990 -2.237 -23.780 1.00 83.00 88 ASP A C 1
ATOM 717 O O . ASP A 1 88 ? 14.835 -3.131 -23.783 1.00 83.00 88 ASP A O 1
ATOM 721 N N . ASN A 1 89 ? 13.013 -2.206 -22.869 1.00 80.69 89 ASN A N 1
ATOM 722 C CA . ASN A 1 89 ? 12.870 -3.118 -21.733 1.00 80.69 89 ASN A CA 1
ATOM 723 C C . ASN A 1 89 ? 13.994 -3.037 -20.689 1.00 80.69 89 ASN A C 1
ATOM 725 O O . ASN A 1 89 ? 14.254 -4.016 -19.983 1.00 80.69 89 ASN A O 1
ATOM 729 N N . LYS A 1 90 ? 14.662 -1.885 -20.555 1.00 82.94 90 LYS A N 1
ATOM 730 C CA . LYS A 1 90 ? 15.583 -1.647 -19.440 1.00 82.94 90 LYS A CA 1
ATOM 731 C C . LYS A 1 90 ? 14.817 -1.708 -18.115 1.00 82.94 90 LYS A C 1
ATOM 733 O O . LYS A 1 90 ? 13.818 -1.019 -17.932 1.00 82.94 90 LYS A O 1
ATOM 738 N N . LYS A 1 91 ? 15.323 -2.521 -17.191 1.00 84.75 91 LYS A N 1
ATOM 739 C CA . LYS A 1 91 ? 14.766 -2.738 -15.853 1.00 84.75 91 LYS A CA 1
ATOM 740 C C . LYS A 1 91 ? 15.715 -2.215 -14.779 1.00 84.75 91 LYS A C 1
ATOM 742 O O . LYS A 1 91 ? 16.915 -2.077 -15.016 1.00 84.75 91 LYS A O 1
ATOM 747 N N . SER A 1 92 ? 15.152 -1.901 -13.621 1.00 86.31 92 SER A N 1
ATOM 748 C CA . SER A 1 92 ? 15.857 -1.560 -12.390 1.00 86.31 92 SER A CA 1
ATOM 749 C C . SER A 1 92 ? 15.553 -2.622 -11.343 1.00 86.31 92 SER A C 1
ATOM 751 O O . SER A 1 92 ? 14.398 -2.770 -10.936 1.00 86.31 92 SER A O 1
ATOM 75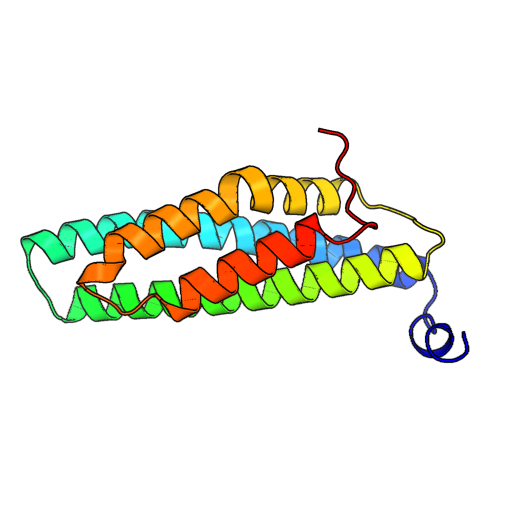3 N N . ASP A 1 93 ? 16.594 -3.322 -10.896 1.00 86.50 93 ASP A N 1
ATOM 754 C CA . ASP A 1 93 ? 16.482 -4.378 -9.887 1.00 86.50 93 ASP A CA 1
ATOM 755 C C . ASP A 1 93 ? 15.879 -3.841 -8.579 1.00 86.50 93 ASP A C 1
ATOM 757 O O . ASP A 1 93 ? 15.038 -4.501 -7.971 1.00 86.50 93 ASP A O 1
ATOM 761 N N . ASP A 1 94 ? 16.234 -2.614 -8.180 1.00 87.12 94 ASP A N 1
ATOM 762 C CA . ASP A 1 94 ? 15.713 -1.977 -6.965 1.00 87.12 94 ASP A CA 1
ATOM 763 C C . ASP A 1 94 ? 14.201 -1.749 -7.046 1.00 87.12 94 ASP A C 1
ATOM 765 O O . ASP A 1 94 ? 13.460 -2.071 -6.115 1.00 87.12 94 ASP A O 1
ATOM 769 N N . VAL A 1 95 ? 13.713 -1.220 -8.172 1.00 87.50 95 VAL A N 1
ATOM 770 C CA . VAL A 1 95 ? 12.276 -0.979 -8.358 1.00 87.50 95 VAL A CA 1
ATOM 771 C C . VAL A 1 95 ? 11.518 -2.299 -8.479 1.00 87.50 95 VAL A C 1
ATOM 773 O O . VAL A 1 95 ? 10.451 -2.441 -7.881 1.00 87.50 95 VAL A O 1
ATOM 776 N N . GLU A 1 96 ? 12.061 -3.289 -9.194 1.00 88.69 96 GLU A N 1
ATOM 777 C CA . GLU A 1 96 ? 11.445 -4.619 -9.267 1.00 88.69 96 GLU A CA 1
ATOM 778 C C . GLU A 1 96 ? 11.361 -5.280 -7.888 1.00 88.69 96 GLU A C 1
ATOM 780 O O . GLU A 1 96 ? 10.311 -5.823 -7.539 1.00 88.69 96 GLU A O 1
ATOM 785 N N . LEU A 1 97 ? 12.412 -5.169 -7.073 1.00 90.00 97 LEU A N 1
ATOM 786 C CA . LEU A 1 97 ? 12.429 -5.686 -5.710 1.00 90.00 97 LEU A CA 1
ATOM 787 C C . LEU A 1 97 ? 11.382 -4.999 -4.825 1.00 90.00 97 LEU A C 1
ATOM 789 O O . LEU A 1 97 ? 10.673 -5.676 -4.080 1.00 90.00 97 LEU A O 1
ATOM 793 N N . LEU A 1 98 ? 11.246 -3.673 -4.917 1.00 91.38 98 LEU A N 1
ATOM 794 C CA . LEU A 1 98 ? 10.232 -2.924 -4.170 1.00 91.38 98 LEU A CA 1
ATOM 795 C C . LEU A 1 98 ? 8.813 -3.341 -4.572 1.00 91.38 98 LEU A C 1
ATOM 797 O O . LEU A 1 98 ? 7.966 -3.574 -3.707 1.00 91.38 98 LEU A O 1
ATOM 801 N N . ILE A 1 99 ? 8.543 -3.494 -5.871 1.00 90.62 99 ILE A N 1
ATOM 802 C CA . ILE A 1 99 ? 7.226 -3.941 -6.341 1.00 90.62 99 ILE A CA 1
ATOM 803 C C . ILE A 1 99 ? 6.950 -5.377 -5.880 1.00 90.62 99 ILE A C 1
ATOM 805 O O . ILE A 1 99 ? 5.860 -5.650 -5.372 1.00 90.62 99 ILE A O 1
ATOM 809 N N . ALA A 1 100 ? 7.925 -6.282 -5.989 1.00 90.38 100 ALA A N 1
ATOM 810 C CA . ALA A 1 100 ? 7.795 -7.651 -5.496 1.00 90.38 100 ALA A CA 1
ATOM 811 C C . ALA A 1 100 ? 7.515 -7.678 -3.984 1.00 90.38 100 ALA A C 1
ATOM 813 O O . ALA A 1 100 ? 6.585 -8.349 -3.535 1.00 90.38 100 ALA A O 1
ATOM 814 N N . TYR A 1 101 ? 8.244 -6.879 -3.198 1.00 90.69 101 TYR A N 1
ATOM 815 C CA . TYR A 1 101 ? 8.007 -6.731 -1.762 1.00 90.69 101 TYR A CA 1
ATOM 816 C C . TYR A 1 101 ? 6.578 -6.267 -1.456 1.00 90.69 101 TYR A C 1
ATOM 818 O O . TYR A 1 101 ? 5.906 -6.816 -0.576 1.00 90.69 101 TYR A O 1
ATOM 826 N N . TYR A 1 102 ? 6.087 -5.267 -2.187 1.00 91.88 102 TYR A N 1
ATOM 827 C CA . TYR A 1 102 ? 4.724 -4.782 -2.020 1.00 91.88 102 TYR A CA 1
ATOM 828 C C . TYR A 1 102 ? 3.686 -5.861 -2.336 1.00 91.88 102 TYR A C 1
ATOM 830 O O . TYR A 1 102 ? 2.725 -6.030 -1.586 1.00 91.88 102 TYR A O 1
ATOM 838 N N . LEU A 1 103 ? 3.880 -6.626 -3.410 1.00 91.25 103 LEU A N 1
ATOM 839 C CA . LEU A 1 103 ? 2.969 -7.706 -3.791 1.00 91.25 103 LEU A CA 1
ATOM 840 C C . LEU A 1 103 ? 2.933 -8.850 -2.774 1.00 91.25 103 LEU A C 1
ATOM 842 O O . LEU A 1 103 ? 1.853 -9.365 -2.493 1.00 91.25 103 LEU A O 1
ATOM 846 N N . GLU A 1 104 ? 4.084 -9.239 -2.230 1.00 88.38 104 GLU A N 1
ATOM 847 C CA . GLU A 1 104 ? 4.195 -10.406 -1.348 1.00 88.38 104 GLU A CA 1
ATOM 848 C C . GLU A 1 104 ? 3.884 -10.078 0.118 1.00 88.38 104 GLU A C 1
ATOM 850 O O . GLU A 1 104 ? 3.244 -10.862 0.823 1.00 88.38 104 GLU A O 1
ATOM 855 N N . ALA A 1 105 ? 4.321 -8.910 0.594 1.00 90.00 105 ALA A N 1
ATOM 856 C CA . ALA A 1 105 ? 4.255 -8.552 2.007 1.00 90.00 105 ALA A CA 1
ATOM 857 C C . ALA A 1 105 ? 3.425 -7.292 2.267 1.00 90.00 105 ALA A C 1
ATOM 859 O O . ALA A 1 105 ? 2.519 -7.329 3.102 1.00 90.00 105 ALA A O 1
ATOM 860 N N . GLY A 1 106 ? 3.726 -6.185 1.581 1.00 91.88 106 GLY A N 1
ATOM 861 C CA . GLY A 1 106 ? 3.122 -4.880 1.880 1.00 91.88 106 GLY A CA 1
ATOM 862 C C . GLY A 1 106 ? 1.599 -4.885 1.739 1.00 91.88 106 GLY A C 1
ATOM 863 O O . GLY A 1 106 ? 0.868 -4.600 2.686 1.00 91.88 106 GLY A O 1
ATOM 864 N N . SER A 1 107 ? 1.119 -5.300 0.571 1.00 94.44 107 SER A N 1
ATOM 865 C CA . SER A 1 107 ? -0.302 -5.356 0.236 1.00 94.44 107 SER A CA 1
ATOM 866 C C . SER A 1 107 ? -1.084 -6.359 1.085 1.00 94.44 107 SER A C 1
ATOM 868 O O . SER A 1 107 ? -2.218 -6.088 1.470 1.00 94.44 107 SER A O 1
ATOM 870 N N . ARG A 1 108 ? -0.473 -7.490 1.454 1.00 95.69 108 ARG A N 1
ATOM 871 C CA . ARG A 1 108 ? -1.101 -8.477 2.337 1.00 95.69 108 ARG A CA 1
ATOM 872 C C . ARG A 1 108 ? -1.317 -7.923 3.744 1.00 95.69 108 ARG A C 1
ATOM 874 O O . ARG A 1 108 ? -2.413 -8.057 4.280 1.00 95.69 108 ARG A O 1
ATOM 881 N N . LYS A 1 109 ? -0.296 -7.289 4.330 1.00 96.31 109 LYS A N 1
ATOM 882 C CA . LYS A 1 109 ? -0.402 -6.667 5.661 1.00 96.31 109 LYS A CA 1
ATOM 883 C C . LYS A 1 109 ? -1.456 -5.566 5.682 1.00 96.31 109 LYS A C 1
ATOM 885 O O . LYS A 1 109 ? -2.222 -5.463 6.635 1.00 96.31 109 LYS A O 1
ATOM 890 N N . GLU A 1 110 ? -1.505 -4.766 4.622 1.00 97.62 110 GLU A N 1
ATOM 891 C CA . GLU A 1 110 ? -2.519 -3.728 4.475 1.00 97.62 110 GLU A CA 1
ATOM 892 C C . GLU A 1 110 ? -3.928 -4.324 4.360 1.00 97.62 110 GLU A C 1
ATOM 894 O O . GLU A 1 110 ? -4.843 -3.865 5.038 1.00 97.62 110 GLU A O 1
ATOM 899 N N . GLU A 1 111 ? -4.111 -5.383 3.564 1.00 97.81 111 GLU A N 1
ATOM 900 C CA . GLU A 1 111 ? -5.403 -6.066 3.445 1.00 97.81 111 GLU A CA 1
ATOM 901 C C . GLU A 1 111 ? -5.859 -6.657 4.789 1.00 97.81 111 GLU A C 1
ATOM 903 O O . GLU A 1 111 ? -7.034 -6.548 5.143 1.00 97.81 111 GLU A O 1
ATOM 908 N N . GLU A 1 112 ? -4.948 -7.284 5.537 1.00 97.88 112 GLU A N 1
ATOM 909 C CA . GLU A 1 112 ? -5.222 -7.840 6.866 1.00 97.88 112 GLU A CA 1
ATOM 910 C C . GLU A 1 112 ? -5.670 -6.746 7.850 1.00 97.88 112 GLU A C 1
ATOM 912 O O . GLU A 1 112 ? -6.689 -6.919 8.521 1.00 97.88 112 GLU A O 1
ATOM 917 N N . PHE A 1 113 ? -4.986 -5.599 7.867 1.00 98.25 113 PHE A N 1
ATOM 918 C CA . PHE A 1 113 ? -5.355 -4.448 8.696 1.00 98.25 113 PHE A CA 1
ATOM 919 C C . PHE A 1 113 ? -6.708 -3.835 8.302 1.00 98.25 113 PHE A C 1
ATOM 921 O O . PHE A 1 113 ? -7.581 -3.634 9.142 1.00 98.25 113 PHE A O 1
ATOM 928 N N . LEU A 1 114 ? -6.946 -3.589 7.012 1.00 98.25 114 LEU A N 1
ATOM 929 C CA . LEU A 1 114 ? -8.222 -3.028 6.547 1.00 98.25 114 LEU A CA 1
ATOM 930 C C . LEU A 1 114 ? -9.407 -3.953 6.853 1.00 98.25 114 LEU A C 1
ATOM 932 O O . LEU A 1 114 ? -10.509 -3.474 7.125 1.00 98.25 114 LEU A O 1
ATOM 936 N N . LYS A 1 115 ? -9.194 -5.275 6.816 1.00 98.06 115 LYS A N 1
ATOM 937 C CA . LYS A 1 115 ? -10.198 -6.261 7.232 1.00 98.06 115 LYS A CA 1
ATOM 938 C C . LYS A 1 115 ? -10.434 -6.230 8.736 1.00 98.06 115 LYS A C 1
ATOM 940 O O . LYS A 1 115 ? -11.591 -6.329 9.141 1.00 98.06 115 LYS A O 1
ATOM 945 N N . SER A 1 116 ? -9.387 -6.106 9.555 1.00 96.75 116 SER A N 1
ATOM 946 C CA . SER A 1 116 ? -9.544 -6.133 11.014 1.00 96.75 116 SER A CA 1
ATOM 947 C C . SER A 1 116 ? -10.389 -4.968 11.521 1.00 96.75 116 SER A C 1
ATOM 949 O O . SER A 1 116 ? -11.207 -5.175 12.410 1.00 96.75 116 SER A O 1
ATOM 951 N N . ILE A 1 117 ? -10.258 -3.788 10.910 1.00 96.69 117 ILE A N 1
ATOM 952 C CA . ILE A 1 117 ? -10.981 -2.566 11.307 1.00 96.69 117 ILE A CA 1
ATOM 953 C C . ILE A 1 117 ? -12.329 -2.372 10.591 1.00 96.69 117 ILE A C 1
ATOM 955 O O . ILE A 1 117 ? -13.021 -1.380 10.819 1.00 96.69 117 ILE A O 1
ATOM 959 N N . SER A 1 118 ? -12.710 -3.298 9.704 1.00 96.56 118 SER A N 1
ATOM 960 C CA . SER A 1 118 ? -13.874 -3.145 8.813 1.00 96.56 118 SER A CA 1
ATOM 961 C C . SER A 1 118 ? -15.234 -3.134 9.521 1.00 96.56 118 SER A C 1
ATOM 963 O O . SER A 1 118 ? -16.235 -2.735 8.927 1.00 96.56 118 SER A O 1
ATOM 965 N N . ASN A 1 119 ? -15.289 -3.569 10.784 1.00 94.50 119 ASN A N 1
ATOM 966 C CA . ASN A 1 119 ? -16.506 -3.493 11.593 1.00 94.50 119 ASN A CA 1
ATOM 967 C C . ASN A 1 119 ? -16.728 -2.089 12.173 1.00 94.50 119 ASN A C 1
ATOM 969 O O . ASN A 1 119 ? -17.852 -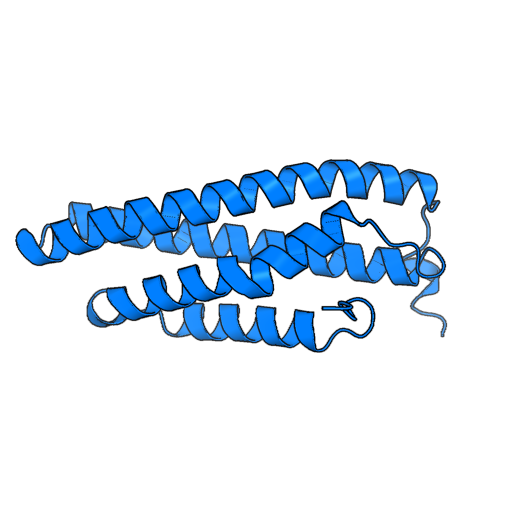1.747 12.536 1.00 94.50 119 ASN A O 1
ATOM 973 N N . GLU A 1 120 ? -15.663 -1.297 12.289 1.00 95.12 120 GLU A N 1
ATOM 974 C CA . GLU A 1 120 ? -15.674 0.028 12.904 1.00 95.12 120 GLU A CA 1
ATOM 975 C C . GLU A 1 120 ? -15.625 1.153 11.865 1.00 95.12 120 GLU A C 1
ATOM 977 O O . GLU A 1 120 ? -16.259 2.191 12.055 1.00 95.12 120 GLU A O 1
ATOM 982 N N . ILE A 1 121 ? -14.888 0.953 10.770 1.00 95.81 121 ILE A N 1
ATOM 983 C CA . ILE A 1 121 ? -14.723 1.922 9.683 1.00 95.81 121 ILE A CA 1
ATOM 984 C C . ILE A 1 121 ? -15.043 1.237 8.353 1.00 95.81 121 ILE A C 1
ATOM 986 O O . ILE A 1 121 ? -14.604 0.115 8.107 1.00 95.81 121 ILE A O 1
ATOM 990 N N . ASP A 1 122 ? -15.778 1.918 7.469 1.00 96.56 122 ASP A N 1
ATOM 991 C CA . ASP A 1 122 ? -16.026 1.406 6.119 1.00 96.56 122 ASP A CA 1
ATOM 992 C C . ASP A 1 122 ? -14.735 1.430 5.285 1.00 96.56 122 ASP A C 1
ATOM 994 O O . ASP A 1 122 ? -14.292 2.473 4.803 1.00 96.56 122 ASP A O 1
ATOM 998 N N . THR A 1 123 ? -14.139 0.249 5.120 1.00 97.75 123 THR A N 1
ATOM 999 C CA . THR A 1 123 ? -12.929 0.007 4.323 1.00 97.75 123 THR A CA 1
ATOM 1000 C C . THR A 1 123 ? -13.222 -0.727 3.014 1.00 97.75 123 THR A C 1
ATOM 1002 O O . THR A 1 123 ? -12.307 -1.215 2.343 1.00 97.75 123 THR A O 1
ATOM 1005 N N . LYS A 1 124 ? -14.494 -0.855 2.610 1.00 97.50 124 LYS A N 1
ATOM 1006 C CA . LYS A 1 124 ? -14.872 -1.673 1.449 1.00 97.50 124 LYS A CA 1
ATOM 1007 C C . LYS A 1 124 ? -14.227 -1.172 0.160 1.00 97.50 124 LYS A C 1
ATOM 1009 O O . LYS A 1 124 ? -13.706 -1.972 -0.618 1.00 97.50 124 LYS A O 1
ATOM 1014 N N . GLU A 1 125 ? -14.262 0.137 -0.065 1.00 97.19 125 GLU A N 1
ATOM 1015 C CA . GLU A 1 125 ? -13.638 0.754 -1.235 1.00 97.19 125 GLU A CA 1
ATOM 1016 C C . GLU A 1 125 ? -12.110 0.605 -1.196 1.00 97.19 125 GLU A C 1
ATOM 1018 O O . GLU A 1 125 ? -11.499 0.271 -2.210 1.00 97.19 125 GLU A O 1
ATOM 1023 N N . ASP A 1 126 ? -11.494 0.742 -0.020 1.00 98.00 126 ASP A N 1
ATOM 1024 C CA . ASP A 1 126 ? -10.051 0.551 0.163 1.00 98.00 126 ASP A CA 1
ATOM 1025 C C . ASP A 1 126 ? -9.594 -0.846 -0.235 1.00 98.00 126 ASP A C 1
ATOM 1027 O O . ASP A 1 126 ? -8.624 -0.999 -0.977 1.00 98.00 126 ASP A O 1
ATOM 1031 N N . LEU A 1 127 ? -10.323 -1.866 0.217 1.00 98.00 127 LEU A N 1
ATOM 1032 C CA . LEU A 1 127 ? -10.048 -3.261 -0.111 1.00 98.00 127 LEU A CA 1
ATOM 1033 C C . LEU A 1 127 ? -10.193 -3.530 -1.614 1.00 98.00 127 LEU A C 1
ATOM 1035 O O . LEU A 1 127 ? -9.394 -4.271 -2.191 1.00 98.00 127 LEU A O 1
ATOM 1039 N N . VAL A 1 128 ? -11.197 -2.933 -2.263 1.00 97.44 128 VAL A N 1
ATOM 1040 C CA . VAL A 1 128 ? -11.388 -3.041 -3.718 1.00 97.44 128 VAL A CA 1
ATOM 1041 C C . VAL A 1 128 ? -10.237 -2.368 -4.464 1.00 97.44 128 VAL A C 1
ATOM 1043 O O . VAL A 1 128 ? -9.658 -2.979 -5.363 1.00 97.44 128 VAL A O 1
ATOM 1046 N N . ASN A 1 129 ? -9.863 -1.153 -4.065 1.00 95.88 129 ASN A N 1
ATOM 1047 C CA . ASN A 1 129 ? -8.787 -0.388 -4.691 1.00 95.88 129 ASN A CA 1
ATOM 1048 C C . ASN A 1 129 ? -7.428 -1.080 -4.531 1.00 95.88 129 ASN A C 1
ATOM 1050 O O . ASN A 1 129 ? -6.689 -1.209 -5.507 1.00 95.88 129 ASN A O 1
ATOM 1054 N N . LEU A 1 130 ? -7.131 -1.607 -3.340 1.00 96.75 130 LEU A N 1
ATOM 1055 C CA . LEU A 1 130 ? -5.924 -2.392 -3.079 1.00 96.75 130 LEU A CA 1
ATOM 1056 C C . LEU A 1 130 ? -5.856 -3.633 -3.981 1.00 96.75 130 LEU A C 1
ATOM 1058 O O . LEU A 1 130 ? -4.847 -3.869 -4.643 1.00 96.75 130 LEU A O 1
ATOM 1062 N N . ARG A 1 131 ? -6.947 -4.403 -4.080 1.00 95.94 131 ARG A N 1
ATOM 1063 C CA . ARG A 1 131 ? -7.006 -5.585 -4.958 1.00 95.94 131 ARG A CA 1
ATOM 1064 C C . ARG A 1 131 ? -6.863 -5.228 -6.432 1.00 95.94 131 ARG A C 1
ATOM 1066 O O . ARG A 1 131 ? -6.167 -5.939 -7.154 1.00 95.94 131 ARG A O 1
ATOM 1073 N N . SER A 1 132 ? -7.496 -4.141 -6.866 1.00 94.81 132 SER A N 1
ATOM 1074 C CA . SER A 1 132 ? -7.387 -3.632 -8.235 1.00 94.81 132 SER A CA 1
ATOM 1075 C C . SER A 1 132 ? -5.935 -3.300 -8.585 1.00 94.81 132 SER A C 1
ATOM 1077 O O . SER A 1 132 ? -5.431 -3.752 -9.613 1.00 94.81 132 SER A O 1
ATOM 1079 N N . LEU A 1 133 ? -5.221 -2.611 -7.685 1.00 93.81 133 LEU A N 1
ATOM 1080 C CA . LEU A 1 133 ? -3.799 -2.311 -7.848 1.00 93.81 133 LEU A CA 1
ATOM 1081 C C . LEU A 1 133 ? -2.954 -3.589 -7.958 1.00 93.81 133 LEU A C 1
ATOM 1083 O O . LEU A 1 133 ? -2.177 -3.726 -8.901 1.00 93.81 133 LEU A O 1
ATOM 1087 N N . ILE A 1 134 ? -3.141 -4.553 -7.050 1.00 94.12 134 ILE A N 1
ATOM 1088 C CA . ILE A 1 134 ? -2.419 -5.838 -7.080 1.00 94.12 134 ILE A CA 1
ATOM 1089 C C . ILE A 1 134 ? -2.657 -6.569 -8.406 1.00 94.12 134 ILE A C 1
ATOM 1091 O O . ILE A 1 134 ? -1.706 -7.033 -9.033 1.00 94.12 134 ILE A O 1
ATOM 1095 N N . MET A 1 135 ? -3.916 -6.678 -8.844 1.00 92.94 135 MET A N 1
ATOM 1096 C CA . MET A 1 135 ? -4.264 -7.343 -10.104 1.00 92.94 135 MET A CA 1
ATOM 1097 C C . MET A 1 135 ? -3.639 -6.638 -11.305 1.00 92.94 135 MET A C 1
ATOM 1099 O O . MET A 1 135 ? -3.125 -7.305 -12.200 1.00 92.94 135 MET A O 1
ATOM 1103 N N . ARG A 1 136 ? -3.638 -5.303 -11.307 1.00 91.50 136 ARG A N 1
ATOM 1104 C CA . ARG A 1 136 ? -3.029 -4.499 -12.367 1.00 91.50 136 ARG A CA 1
ATOM 1105 C C . ARG A 1 136 ? -1.520 -4.715 -12.450 1.00 91.50 136 ARG A C 1
ATOM 1107 O O . ARG A 1 136 ? -1.012 -4.909 -13.547 1.00 91.50 136 ARG A O 1
ATOM 1114 N N . ILE A 1 137 ? -0.820 -4.732 -11.314 1.00 91.06 137 ILE A N 1
ATOM 1115 C CA . ILE A 1 137 ? 0.624 -5.005 -11.278 1.00 91.06 137 ILE A CA 1
ATOM 1116 C C . ILE A 1 137 ? 0.901 -6.433 -11.767 1.00 91.06 137 ILE A C 1
ATOM 1118 O O . ILE A 1 137 ? 1.714 -6.621 -12.664 1.00 91.06 137 ILE A O 1
ATOM 1122 N N . LYS A 1 138 ? 0.199 -7.440 -11.227 1.00 89.81 138 LYS A N 1
ATOM 1123 C CA . LYS A 1 138 ? 0.405 -8.854 -11.594 1.00 89.81 138 LYS A CA 1
ATOM 1124 C C . LYS A 1 138 ? 0.058 -9.160 -13.054 1.00 89.81 138 LYS A C 1
ATOM 1126 O O . LYS A 1 138 ? 0.634 -10.073 -13.635 1.00 89.81 138 LYS A O 1
ATOM 1131 N N . GLY A 1 139 ? -0.903 -8.436 -13.625 1.00 87.94 139 GLY A N 1
ATOM 1132 C CA . GLY A 1 139 ? -1.320 -8.579 -15.019 1.00 87.94 139 GLY A CA 1
ATOM 1133 C C . GLY A 1 139 ? -0.452 -7.816 -16.021 1.00 87.94 139 GLY A C 1
ATOM 1134 O O . GLY A 1 139 ? -0.648 -7.983 -17.221 1.00 87.94 139 GLY A O 1
ATOM 1135 N N . ASN A 1 140 ? 0.482 -6.979 -15.562 1.00 85.44 140 ASN A N 1
ATOM 1136 C CA . ASN A 1 140 ? 1.357 -6.218 -16.443 1.00 85.44 140 ASN A CA 1
ATOM 1137 C C . ASN A 1 140 ? 2.552 -7.080 -16.884 1.00 85.44 140 ASN A C 1
ATOM 1139 O O . ASN A 1 140 ? 3.357 -7.526 -16.066 1.00 85.44 140 ASN A O 1
ATOM 1143 N N . GLU A 1 141 ? 2.681 -7.299 -18.194 1.00 82.94 141 GLU A N 1
ATOM 1144 C CA . GLU A 1 141 ? 3.719 -8.155 -18.777 1.00 82.94 141 GLU A CA 1
ATOM 1145 C C . GLU A 1 141 ? 5.147 -7.634 -18.558 1.00 82.94 141 GLU A C 1
ATOM 1147 O O . GLU A 1 141 ? 6.088 -8.432 -18.565 1.00 82.94 141 GLU A O 1
ATOM 1152 N N . ASN A 1 142 ? 5.309 -6.332 -18.301 1.00 81.00 142 ASN A N 1
ATOM 1153 C CA . ASN A 1 142 ? 6.596 -5.724 -17.967 1.00 81.00 142 ASN A CA 1
ATOM 1154 C C . ASN A 1 142 ? 7.126 -6.227 -16.612 1.00 81.00 142 ASN A C 1
ATOM 1156 O O . ASN A 1 142 ? 8.339 -6.340 -16.414 1.00 81.00 142 ASN A O 1
ATOM 1160 N N . PHE A 1 143 ? 6.224 -6.618 -15.707 1.00 78.56 143 PHE A N 1
ATOM 1161 C CA . PHE A 1 143 ? 6.519 -7.057 -14.342 1.00 78.56 143 PHE A CA 1
ATOM 1162 C C . PHE A 1 143 ? 6.500 -8.581 -14.182 1.00 78.56 143 PHE A C 1
ATOM 1164 O O . PHE A 1 143 ? 6.065 -9.104 -13.159 1.00 78.56 143 PHE A O 1
ATOM 1171 N N . LYS A 1 144 ? 6.976 -9.335 -15.181 1.00 67.62 144 LYS A N 1
ATOM 1172 C CA . LYS A 1 144 ? 7.218 -10.779 -15.017 1.00 67.62 144 LYS A CA 1
ATOM 1173 C C . LYS A 1 144 ? 8.348 -11.010 -14.009 1.00 67.62 144 LYS A C 1
ATOM 1175 O O . LYS A 1 144 ? 9.510 -11.121 -14.392 1.00 67.62 144 LYS A O 1
ATOM 1180 N N . PHE A 1 145 ? 7.992 -11.068 -12.730 1.00 63.00 145 PHE A N 1
ATOM 1181 C CA . PHE A 1 145 ? 8.897 -11.445 -11.653 1.00 63.00 145 PHE A CA 1
ATOM 1182 C C . PHE A 1 145 ? 9.287 -12.914 -11.835 1.00 63.00 145 PHE A C 1
ATOM 1184 O O . PHE A 1 145 ? 8.423 -13.792 -11.878 1.00 63.00 145 PHE A O 1
ATOM 1191 N N . ILE A 1 146 ? 10.586 -13.181 -11.968 1.00 45.00 146 ILE A N 1
ATOM 1192 C CA . ILE A 1 146 ? 11.127 -14.529 -11.796 1.00 45.00 146 ILE A CA 1
ATOM 1193 C C . ILE A 1 146 ? 11.215 -14.730 -10.279 1.00 45.00 146 ILE A C 1
ATOM 1195 O O . ILE A 1 146 ? 12.185 -14.298 -9.662 1.00 45.00 146 ILE A O 1
ATOM 1199 N N . LEU A 1 147 ? 10.154 -15.278 -9.683 1.00 42.16 147 LEU A N 1
ATOM 1200 C CA . LEU A 1 147 ? 10.171 -15.790 -8.309 1.00 42.16 147 LEU A CA 1
ATOM 1201 C C . LEU A 1 147 ? 10.680 -17.233 -8.305 1.00 42.16 147 LEU A C 1
ATOM 1203 O O . LEU A 1 147 ? 10.177 -18.028 -9.134 1.00 42.16 147 LEU A O 1
#

Organism: Caldisphaera lagunensis (strain DSM 15908 / JCM 11604 / ANMR 0165 / IC-154) (NCBI:txid1056495)

Sequence (147 aa):
MKFLRKKCEDSCETYSIILEQNSERIAQLMQEQISLINNGNVAHNSYLSDKKEETLNELNEIINRLREIRNVISSEVDKYSDFIECCDNKKSDDVELLIAYYLEAGSRKEEEFLKSISNEIDTKEDLVNLRSLIMRIKGNENFKFIL

pLDDT: mean 87.61, std 13.89, range [35.03, 98.25]